Protein AF-A0ABD6EYK1-F1 (afdb_monomer_lite)

Structure (mmCIF, N/CA/C/O backbone):
data_AF-A0ABD6EYK1-F1
#
_entry.id   AF-A0ABD6EYK1-F1
#
loop_
_atom_site.group_PDB
_atom_site.id
_atom_site.type_symbol
_atom_site.label_atom_id
_atom_site.label_alt_id
_atom_site.label_comp_id
_atom_site.label_asym_id
_atom_site.label_entity_id
_atom_site.label_seq_id
_atom_site.pdbx_PDB_ins_code
_atom_site.Cartn_x
_atom_site.Cartn_y
_atom_site.Cartn_z
_atom_site.occupancy
_atom_site.B_iso_or_equiv
_atom_site.auth_seq_id
_atom_site.auth_comp_id
_atom_site.auth_asym_id
_atom_site.auth_atom_id
_atom_site.pdbx_PDB_model_num
ATOM 1 N N . THR A 1 1 ? -8.084 -4.862 21.072 1.00 65.44 1 THR A N 1
ATOM 2 C CA 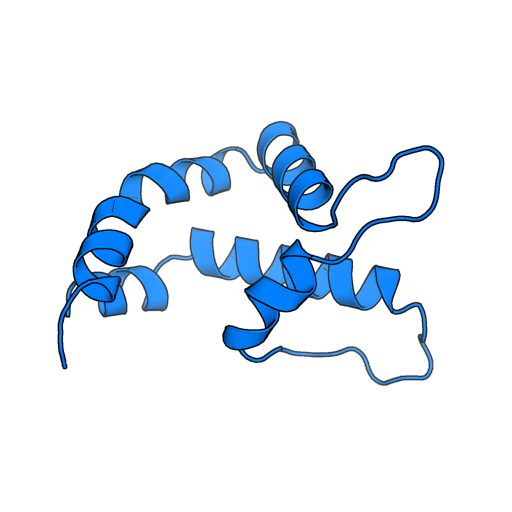. THR A 1 1 ? -9.212 -5.274 20.197 1.00 65.44 1 THR A CA 1
ATOM 3 C C . THR A 1 1 ? -9.635 -4.215 19.186 1.00 65.44 1 THR A C 1
ATOM 5 O O . THR A 1 1 ? -9.824 -4.583 18.036 1.00 65.44 1 THR A O 1
ATOM 8 N N . ASN A 1 2 ? -9.736 -2.924 19.531 1.00 85.19 2 ASN A N 1
ATOM 9 C CA . ASN A 1 2 ? -10.161 -1.883 18.569 1.00 85.19 2 ASN A CA 1
ATOM 10 C C . ASN A 1 2 ? -9.227 -1.723 17.353 1.00 85.19 2 ASN A C 1
ATOM 12 O O . ASN A 1 2 ? -9.717 -1.605 16.237 1.00 85.19 2 ASN A O 1
ATOM 16 N N . ALA A 1 3 ? -7.903 -1.804 17.539 1.00 87.81 3 ALA A N 1
ATOM 17 C CA . ALA A 1 3 ? -6.948 -1.764 16.424 1.00 87.81 3 ALA A CA 1
ATOM 18 C C . ALA A 1 3 ? -7.113 -2.953 15.460 1.00 87.81 3 ALA A C 1
ATOM 20 O O . ALA A 1 3 ? -7.140 -2.764 14.250 1.00 87.81 3 ALA A O 1
ATOM 21 N N . ALA A 1 4 ? -7.297 -4.167 15.992 1.00 89.00 4 ALA A N 1
ATOM 22 C CA . ALA A 1 4 ? -7.535 -5.358 15.178 1.00 89.00 4 ALA A CA 1
ATOM 23 C C . ALA A 1 4 ? -8.841 -5.249 14.374 1.00 89.00 4 ALA A C 1
ATOM 25 O O . ALA A 1 4 ? -8.850 -5.547 13.186 1.00 89.00 4 ALA A O 1
ATOM 26 N N . LYS A 1 5 ? -9.924 -4.753 14.995 1.00 92.25 5 LYS A N 1
ATOM 27 C CA . LYS A 1 5 ? -11.198 -4.497 14.300 1.00 92.25 5 LYS A CA 1
ATOM 28 C C . LYS A 1 5 ? -11.050 -3.458 13.188 1.00 92.25 5 LYS A C 1
ATOM 30 O O . LYS A 1 5 ? -11.605 -3.656 12.115 1.00 92.25 5 LYS A O 1
ATOM 35 N N . LEU A 1 6 ? -10.303 -2.377 13.430 1.00 91.12 6 LEU A N 1
ATOM 36 C CA . LEU A 1 6 ? -10.034 -1.367 12.407 1.00 91.12 6 LEU A CA 1
ATOM 37 C C . LEU A 1 6 ? -9.286 -1.976 11.218 1.00 91.12 6 LEU A C 1
ATOM 39 O O . LEU A 1 6 ? -9.733 -1.817 10.090 1.00 91.12 6 LEU A O 1
ATOM 43 N N . LEU A 1 7 ? -8.180 -2.684 11.465 1.00 91.06 7 LEU A N 1
ATOM 44 C CA . LEU A 1 7 ? -7.381 -3.284 10.393 1.00 91.06 7 LEU A CA 1
ATOM 45 C C . LEU A 1 7 ? -8.169 -4.340 9.611 1.00 91.06 7 LEU A C 1
ATOM 47 O O . LEU A 1 7 ? -8.068 -4.375 8.394 1.00 91.06 7 LEU A O 1
ATOM 51 N N . HIS A 1 8 ? -8.973 -5.161 10.290 1.00 93.19 8 HIS A N 1
ATOM 52 C CA . HIS A 1 8 ? -9.753 -6.220 9.647 1.00 93.19 8 HIS A CA 1
ATOM 53 C C . HIS A 1 8 ? -10.921 -5.697 8.799 1.00 93.19 8 HIS A C 1
ATOM 55 O O . HIS A 1 8 ? -11.275 -6.319 7.805 1.00 93.19 8 HIS A O 1
ATOM 61 N N . ASN A 1 9 ? -11.531 -4.572 9.184 1.00 93.06 9 ASN A N 1
ATOM 62 C CA . ASN A 1 9 ? -12.739 -4.062 8.527 1.00 93.06 9 ASN A CA 1
ATOM 63 C C . ASN A 1 9 ? -12.484 -2.851 7.617 1.00 93.06 9 ASN A C 1
ATOM 65 O O . ASN A 1 9 ? -13.400 -2.397 6.934 1.00 93.06 9 ASN A O 1
ATOM 69 N N . SER A 1 10 ? -11.276 -2.283 7.619 1.00 93.31 10 SER A N 1
ATOM 70 C CA . SER A 1 10 ? -10.978 -1.091 6.827 1.00 93.31 10 SER A CA 1
ATOM 71 C C . SER A 1 10 ? -10.786 -1.447 5.355 1.00 93.31 10 SER A C 1
ATOM 73 O O . SER A 1 10 ? -9.743 -1.953 4.943 1.00 93.31 10 SER A O 1
ATOM 75 N N . SER A 1 11 ? -11.778 -1.098 4.534 1.00 93.38 11 SER A N 1
ATOM 76 C CA . SER A 1 11 ? -11.663 -1.167 3.073 1.00 93.38 11 SER A CA 1
ATOM 77 C C . SER A 1 11 ? -10.494 -0.328 2.555 1.00 93.38 11 SER A C 1
ATOM 79 O O . SER A 1 11 ? -9.790 -0.752 1.645 1.00 93.38 11 SER A O 1
ATOM 81 N N . GLN A 1 12 ? -10.234 0.829 3.172 1.00 93.75 12 GLN A N 1
ATOM 82 C CA . GLN A 1 12 ? -9.112 1.694 2.810 1.00 93.75 12 GLN A CA 1
ATOM 83 C C . GLN A 1 12 ? -7.774 0.977 3.009 1.00 93.75 12 GLN A C 1
ATOM 85 O O . GLN A 1 12 ? -6.939 0.978 2.109 1.00 93.75 12 GLN A O 1
ATOM 90 N N . PHE A 1 13 ? -7.590 0.316 4.157 1.00 92.44 13 PHE A N 1
ATOM 91 C CA . PHE A 1 13 ? -6.390 -0.471 4.421 1.00 92.44 13 PHE A CA 1
ATOM 92 C C . PHE A 1 13 ? -6.226 -1.603 3.404 1.00 92.44 13 PHE A C 1
ATOM 94 O O . PHE A 1 13 ? -5.154 -1.754 2.824 1.00 92.44 13 PHE A O 1
ATOM 101 N N . HIS A 1 14 ? -7.294 -2.349 3.118 1.00 93.94 14 HIS A N 1
ATOM 102 C CA . HIS A 1 14 ? -7.254 -3.424 2.126 1.00 93.94 14 HIS A CA 1
ATOM 103 C C . HIS A 1 14 ? -6.900 -2.923 0.719 1.00 93.94 14 HIS A C 1
ATOM 105 O O . HIS A 1 14 ? -6.077 -3.538 0.044 1.00 93.94 14 HIS A O 1
ATOM 111 N N . HIS A 1 15 ? -7.445 -1.782 0.289 1.00 94.44 15 HIS A N 1
ATOM 112 C CA . HIS A 1 15 ? -7.093 -1.180 -0.999 1.00 94.44 15 HIS A CA 1
ATOM 113 C C . HIS A 1 15 ? -5.634 -0.709 -1.046 1.00 94.44 15 HIS A C 1
ATOM 115 O O . HIS A 1 15 ? -4.979 -0.875 -2.073 1.00 94.44 15 HIS A O 1
ATOM 121 N N . ILE A 1 16 ? -5.094 -0.180 0.059 1.00 92.69 16 ILE A N 1
ATOM 122 C CA . ILE A 1 16 ? -3.665 0.159 0.161 1.00 92.69 16 ILE A CA 1
ATOM 123 C C . ILE A 1 16 ? -2.802 -1.102 -0.005 1.00 92.69 16 ILE A C 1
ATOM 125 O O . ILE A 1 16 ? -1.843 -1.088 -0.777 1.00 92.69 16 ILE A O 1
ATOM 129 N N . LEU A 1 17 ? -3.160 -2.212 0.653 1.00 92.69 17 LEU A N 1
ATOM 130 C CA . LEU A 1 17 ? -2.454 -3.490 0.489 1.00 92.69 17 LEU A CA 1
ATOM 131 C C . LEU A 1 17 ? -2.540 -4.015 -0.950 1.00 92.69 17 LEU A C 1
ATOM 133 O O . LEU A 1 17 ? -1.557 -4.526 -1.481 1.00 92.69 17 LEU A O 1
ATOM 137 N N . GLN A 1 18 ? -3.692 -3.862 -1.603 1.00 92.31 18 GLN A N 1
ATOM 138 C CA . GLN A 1 18 ? -3.881 -4.289 -2.987 1.00 92.31 18 GLN A CA 1
ATOM 139 C C . GLN A 1 18 ? -3.084 -3.430 -3.979 1.00 92.31 18 GLN A C 1
ATOM 141 O O . GLN A 1 18 ? -2.528 -3.968 -4.937 1.00 92.31 18 GLN A O 1
ATOM 146 N N . LEU A 1 19 ? -2.965 -2.121 -3.734 1.00 92.38 19 LEU A 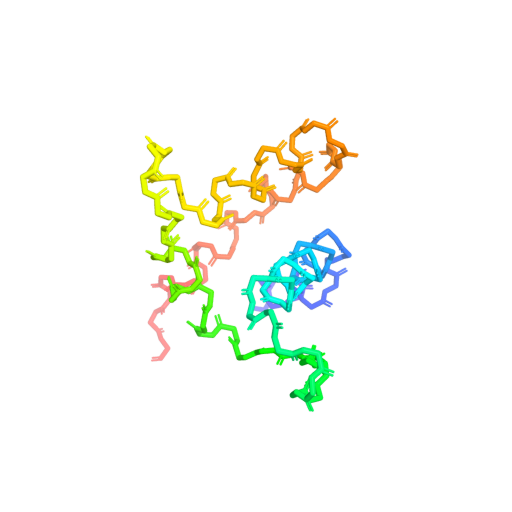N 1
ATOM 147 C CA . LEU A 1 19 ? -2.081 -1.234 -4.496 1.00 92.38 19 LEU A CA 1
ATOM 148 C C . LEU A 1 19 ? -0.619 -1.666 -4.356 1.00 92.38 19 LEU A C 1
ATOM 150 O O . LEU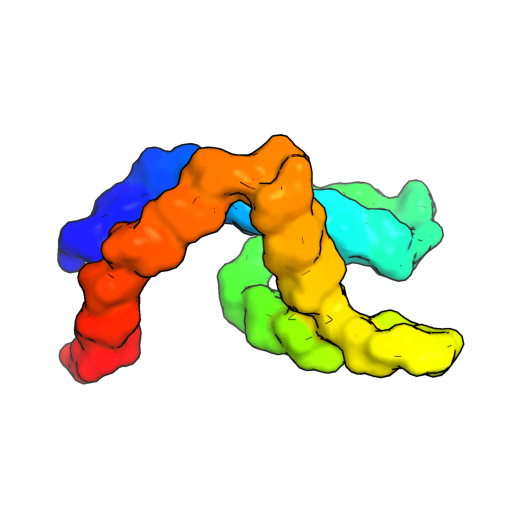 A 1 19 ? 0.062 -1.820 -5.365 1.00 92.38 19 LEU A O 1
ATOM 154 N N . LEU A 1 20 ? -0.164 -1.941 -3.130 1.00 91.69 20 LEU A N 1
ATOM 155 C CA . LEU A 1 20 ? 1.189 -2.447 -2.879 1.00 91.69 20 LEU A CA 1
ATOM 156 C C . LEU A 1 20 ? 1.447 -3.774 -3.600 1.00 91.69 20 LEU A C 1
ATOM 158 O O . LEU A 1 20 ? 2.469 -3.911 -4.267 1.00 91.69 20 LEU A O 1
ATOM 162 N N . LEU A 1 21 ? 0.504 -4.722 -3.537 1.00 91.25 21 LEU A N 1
ATOM 163 C CA . LEU A 1 21 ? 0.601 -5.994 -4.258 1.00 91.25 21 LEU A CA 1
ATOM 164 C C . LEU A 1 21 ? 0.679 -5.790 -5.775 1.00 91.25 21 LEU A C 1
ATOM 166 O O . LEU A 1 21 ? 1.471 -6.443 -6.451 1.00 91.25 21 LEU A O 1
ATOM 170 N N . THR A 1 22 ? -0.135 -4.880 -6.309 1.00 90.12 22 THR A N 1
ATOM 171 C CA . THR A 1 22 ? -0.170 -4.574 -7.744 1.00 90.12 22 THR A CA 1
ATOM 172 C C . THR A 1 22 ? 1.154 -3.968 -8.200 1.00 90.12 22 THR A C 1
ATOM 174 O O . THR A 1 22 ? 1.727 -4.425 -9.187 1.00 90.12 22 THR A O 1
ATOM 177 N N . CYS A 1 23 ? 1.680 -2.985 -7.465 1.00 89.44 23 CYS A N 1
ATOM 178 C CA . CYS A 1 23 ? 2.974 -2.388 -7.777 1.00 89.44 23 CYS A CA 1
ATOM 179 C C . CYS A 1 23 ? 4.121 -3.394 -7.613 1.00 89.44 23 CYS A C 1
ATOM 181 O O . CYS A 1 23 ? 5.004 -3.435 -8.463 1.00 89.44 23 CYS A O 1
ATOM 183 N N . GLY A 1 24 ? 4.086 -4.236 -6.576 1.00 88.50 24 GLY A N 1
ATOM 184 C CA . GLY A 1 24 ? 5.061 -5.306 -6.370 1.00 88.50 24 GLY A CA 1
ATOM 185 C C . GLY A 1 24 ? 5.100 -6.283 -7.546 1.00 88.50 24 GLY A C 1
ATOM 186 O O . GLY A 1 24 ? 6.157 -6.475 -8.135 1.00 88.50 24 GLY A O 1
ATOM 187 N N . ASN A 1 25 ? 3.943 -6.814 -7.958 1.00 87.94 25 ASN A N 1
ATOM 188 C CA . ASN A 1 25 ? 3.838 -7.691 -9.131 1.00 87.94 25 ASN A CA 1
ATOM 189 C C . ASN A 1 25 ? 4.348 -7.020 -10.417 1.00 87.94 25 ASN A C 1
ATOM 191 O O . ASN A 1 25 ? 5.015 -7.669 -11.218 1.00 87.94 25 ASN A O 1
ATOM 195 N N . LEU A 1 26 ? 4.060 -5.727 -10.615 1.00 86.88 26 LEU A N 1
ATOM 196 C CA . LEU A 1 26 ? 4.539 -4.984 -11.783 1.00 86.88 26 LEU A CA 1
ATOM 197 C C . LEU A 1 26 ? 6.071 -4.870 -11.802 1.00 86.88 26 LEU A C 1
ATOM 199 O O . LEU A 1 26 ? 6.686 -5.053 -12.848 1.00 86.88 26 LEU A O 1
ATOM 203 N N . ILE A 1 27 ? 6.681 -4.568 -10.653 1.00 85.56 27 ILE A N 1
ATOM 204 C CA . ILE A 1 27 ? 8.135 -4.390 -10.515 1.00 85.56 27 ILE A CA 1
ATOM 205 C C . ILE A 1 27 ? 8.870 -5.716 -10.633 1.00 85.56 27 ILE A C 1
ATOM 207 O O . ILE A 1 27 ? 9.931 -5.771 -11.249 1.00 85.56 27 ILE A O 1
ATOM 211 N N . SER A 1 28 ? 8.313 -6.783 -10.056 1.00 81.69 28 SER A N 1
ATOM 212 C CA . SER A 1 28 ? 8.914 -8.111 -10.123 1.00 81.69 28 SER A CA 1
ATOM 213 C C . SER A 1 28 ? 9.050 -8.618 -11.559 1.00 81.69 28 SER A C 1
ATOM 215 O O . SER A 1 28 ? 9.902 -9.468 -11.789 1.00 81.69 28 SER A O 1
ATOM 217 N N . GLY A 1 29 ? 8.276 -8.081 -12.516 1.00 68.12 29 GLY A N 1
ATOM 218 C CA . GLY A 1 29 ? 8.531 -8.165 -13.962 1.00 68.12 29 GLY A CA 1
ATOM 219 C C . GLY A 1 29 ? 8.477 -9.565 -14.579 1.00 68.12 29 GLY A C 1
ATOM 220 O O . GLY A 1 29 ? 8.518 -9.701 -15.801 1.00 68.12 29 GLY A O 1
ATOM 221 N N . ASP A 1 30 ? 8.366 -10.605 -13.761 1.00 62.34 30 ASP A N 1
ATOM 222 C CA . ASP A 1 30 ? 8.343 -11.986 -14.194 1.00 62.34 30 ASP A CA 1
ATOM 223 C C . ASP A 1 30 ? 6.895 -12.431 -14.396 1.00 62.34 30 ASP A C 1
ATOM 225 O O . ASP A 1 30 ? 6.241 -12.951 -13.497 1.00 62.34 30 ASP A O 1
ATOM 229 N N . PHE A 1 31 ? 6.378 -12.200 -15.602 1.00 55.94 31 PHE A N 1
ATOM 230 C CA . PHE A 1 31 ? 5.057 -12.679 -16.014 1.00 55.94 31 PHE A CA 1
ATOM 231 C C . PHE A 1 31 ? 4.996 -14.214 -16.160 1.00 55.94 31 PHE A C 1
ATOM 233 O O . PHE A 1 31 ? 3.901 -14.753 -16.330 1.00 55.94 31 PHE A O 1
ATOM 240 N N . ASN A 1 32 ? 6.141 -14.915 -16.095 1.00 61.84 32 ASN A N 1
ATOM 241 C CA . ASN A 1 32 ? 6.195 -16.379 -16.033 1.00 61.84 32 ASN A CA 1
ATOM 242 C C . ASN A 1 32 ? 6.129 -16.889 -14.586 1.00 61.84 32 ASN A C 1
ATOM 244 O O . ASN A 1 32 ? 5.617 -17.987 -14.347 1.00 61.84 32 ASN A O 1
ATOM 248 N N . ALA A 1 33 ? 6.595 -16.100 -13.613 1.00 61.50 33 AL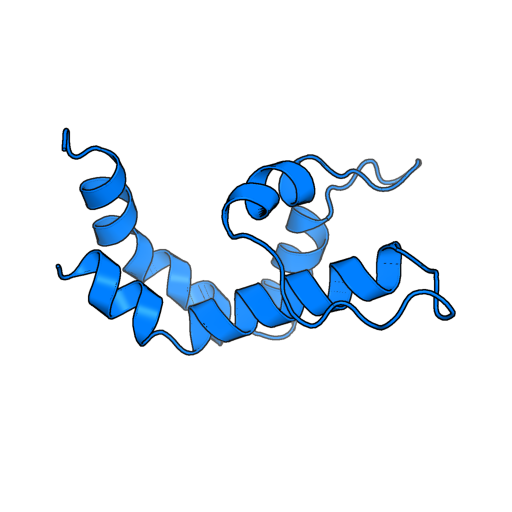A A N 1
ATOM 249 C CA . ALA A 1 33 ? 6.268 -16.318 -12.215 1.00 61.50 33 ALA A CA 1
ATOM 250 C C . ALA A 1 33 ? 4.769 -16.055 -12.024 1.00 61.50 33 ALA A C 1
ATOM 252 O O . ALA A 1 33 ? 4.221 -15.031 -12.429 1.00 61.50 33 ALA A O 1
ATOM 253 N N . GLN A 1 34 ? 4.064 -17.018 -11.436 1.00 69.75 34 GLN A N 1
ATOM 254 C CA . GLN A 1 34 ? 2.638 -16.867 -11.169 1.00 69.75 34 GLN A CA 1
ATOM 255 C C . GLN A 1 34 ? 2.388 -15.576 -10.381 1.00 69.75 34 GLN A C 1
ATOM 257 O O . GLN A 1 34 ? 3.041 -15.332 -9.368 1.00 69.75 34 GLN A O 1
ATOM 262 N N . MET A 1 35 ? 1.421 -14.780 -10.842 1.00 80.75 35 MET A N 1
ATOM 263 C CA . MET A 1 35 ? 1.022 -13.530 -10.196 1.00 80.75 35 MET A CA 1
ATOM 264 C C . MET A 1 35 ? 0.837 -13.739 -8.690 1.00 80.75 35 MET A C 1
ATOM 266 O O . MET A 1 35 ? 0.021 -14.565 -8.262 1.00 80.75 35 MET A O 1
ATOM 270 N N . VAL A 1 36 ? 1.587 -12.986 -7.885 1.00 86.19 36 VAL A N 1
ATOM 271 C CA . VAL A 1 36 ? 1.524 -13.089 -6.429 1.00 86.19 36 VAL A CA 1
ATOM 272 C C . VAL A 1 36 ? 0.147 -12.608 -5.981 1.00 86.19 36 VAL A C 1
ATOM 274 O O . VAL A 1 36 ? -0.257 -11.482 -6.272 1.00 86.19 36 VAL A O 1
ATOM 277 N N . LYS A 1 37 ? -0.591 -13.472 -5.277 1.00 88.75 37 LYS A N 1
ATOM 278 C CA . LYS A 1 37 ? -1.966 -13.193 -4.814 1.00 88.75 37 LYS A CA 1
ATOM 279 C C . LYS A 1 37 ? -2.028 -12.581 -3.414 1.00 88.75 37 LYS A C 1
ATOM 281 O O . LYS A 1 37 ? -3.100 -12.203 -2.955 1.00 88.75 37 LYS A O 1
ATOM 286 N N . GLY A 1 38 ? -0.893 -12.503 -2.728 1.00 90.75 38 GLY A N 1
ATOM 287 C CA . GLY A 1 38 ? -0.777 -11.926 -1.397 1.00 90.75 38 GLY A CA 1
ATOM 288 C C . GLY A 1 38 ? 0.648 -12.018 -0.870 1.00 90.75 38 GLY A C 1
ATOM 289 O O . GLY A 1 38 ? 1.459 -12.795 -1.366 1.00 90.75 38 GLY A O 1
ATOM 290 N N . PHE A 1 39 ? 0.942 -11.224 0.150 1.00 90.31 39 PHE A N 1
ATOM 291 C CA . PHE A 1 39 ? 2.241 -11.179 0.810 1.00 90.31 39 PHE A CA 1
ATOM 292 C C . PHE A 1 39 ? 2.050 -11.180 2.326 1.00 90.31 39 PHE A C 1
ATOM 294 O O . PHE A 1 39 ? 0.978 -10.853 2.840 1.00 90.31 39 PHE A O 1
ATOM 301 N N . ARG A 1 40 ? 3.095 -11.562 3.062 1.00 91.56 40 ARG A N 1
ATOM 302 C CA . ARG A 1 40 ? 3.087 -11.466 4.524 1.00 91.56 40 ARG A CA 1
ATOM 303 C C . ARG A 1 40 ? 3.176 -9.998 4.921 1.00 91.56 40 ARG A C 1
ATOM 305 O O . ARG A 1 40 ? 4.044 -9.296 4.422 1.00 91.56 40 ARG A O 1
ATOM 312 N N . THR A 1 41 ? 2.361 -9.547 5.872 1.00 88.50 41 THR A N 1
ATOM 313 C CA . THR A 1 41 ? 2.369 -8.148 6.347 1.00 88.50 41 THR A CA 1
ATOM 314 C C . THR A 1 41 ? 3.752 -7.679 6.818 1.00 88.50 41 THR A C 1
ATOM 316 O O . THR A 1 41 ? 4.071 -6.502 6.701 1.00 88.50 41 THR A O 1
ATOM 319 N N . SER A 1 42 ? 4.605 -8.592 7.296 1.00 89.69 42 SER A N 1
ATOM 320 C CA . SER A 1 42 ? 6.001 -8.298 7.651 1.00 89.69 42 SER A CA 1
ATOM 321 C C . SER A 1 42 ? 6.831 -7.756 6.479 1.00 89.69 42 SER A C 1
ATOM 323 O O . SER A 1 42 ? 7.704 -6.924 6.698 1.00 89.69 42 SER A O 1
ATOM 325 N N . SER A 1 43 ? 6.524 -8.155 5.242 1.00 89.69 43 SER A N 1
ATOM 326 C CA . SER A 1 43 ? 7.231 -7.707 4.034 1.00 89.69 43 SER A CA 1
ATOM 327 C C . SER A 1 43 ? 6.922 -6.260 3.643 1.00 89.69 43 SER A C 1
ATOM 329 O O . SER A 1 43 ? 7.564 -5.732 2.745 1.00 89.69 43 SER A O 1
ATOM 331 N N . ILE A 1 44 ? 5.986 -5.574 4.317 1.00 88.62 44 ILE A N 1
ATOM 332 C CA . ILE A 1 44 ? 5.748 -4.137 4.088 1.00 88.62 44 ILE A CA 1
ATOM 333 C C . ILE A 1 44 ? 7.024 -3.325 4.352 1.00 88.62 44 ILE A C 1
ATOM 335 O O . ILE A 1 44 ? 7.285 -2.363 3.636 1.00 88.62 44 ILE A O 1
ATOM 339 N N . MET A 1 45 ? 7.832 -3.724 5.340 1.00 88.50 45 MET A N 1
ATOM 340 C CA . MET A 1 45 ? 9.100 -3.050 5.638 1.00 88.50 45 MET A CA 1
ATOM 341 C C . MET A 1 45 ? 10.108 -3.222 4.497 1.00 88.50 45 MET A C 1
ATOM 343 O O . MET A 1 45 ? 10.655 -2.237 4.017 1.00 88.50 45 MET A O 1
ATOM 347 N N . GLU A 1 46 ? 10.262 -4.445 3.988 1.00 87.56 46 GLU A N 1
ATOM 348 C CA . GLU A 1 46 ? 11.125 -4.749 2.836 1.00 87.56 46 GLU A CA 1
ATOM 349 C C . GLU A 1 46 ? 10.672 -3.974 1.582 1.00 87.56 46 GLU A C 1
ATOM 351 O O . GLU A 1 46 ? 11.484 -3.415 0.848 1.00 87.56 46 GLU A O 1
ATOM 356 N N . MET A 1 47 ? 9.357 -3.871 1.358 1.00 85.31 47 MET A N 1
ATOM 357 C CA . MET A 1 47 ? 8.785 -3.078 0.263 1.00 85.31 47 MET A CA 1
ATOM 358 C C . MET A 1 47 ? 9.042 -1.574 0.424 1.00 85.31 47 MET A C 1
ATOM 360 O O . MET A 1 47 ? 9.202 -0.879 -0.575 1.00 85.31 47 MET A O 1
ATOM 364 N N . ALA A 1 48 ? 9.075 -1.058 1.655 1.00 84.88 48 ALA A N 1
ATOM 365 C CA . ALA A 1 48 ? 9.397 0.342 1.924 1.00 84.88 48 ALA A CA 1
ATOM 366 C C . ALA A 1 48 ? 10.887 0.654 1.702 1.00 84.88 48 ALA A C 1
ATOM 368 O O . ALA A 1 48 ? 11.227 1.777 1.334 1.00 84.88 48 ALA A O 1
ATOM 369 N N . GLU A 1 49 ? 11.765 -0.333 1.885 1.00 88.94 49 GLU A N 1
ATOM 370 C CA . GLU A 1 49 ? 13.207 -0.215 1.639 1.00 88.94 49 GLU A CA 1
ATOM 371 C C . GLU A 1 49 ? 13.571 -0.303 0.151 1.00 88.94 49 GLU A C 1
ATOM 373 O O . GLU A 1 49 ? 14.627 0.190 -0.256 1.00 88.94 49 GLU A O 1
ATOM 378 N N . PHE A 1 50 ? 12.701 -0.888 -0.679 1.00 89.69 50 PHE A N 1
ATOM 379 C CA . PHE A 1 50 ? 12.918 -0.957 -2.119 1.00 89.69 50 PHE A CA 1
ATOM 380 C C . PHE A 1 50 ? 13.013 0.444 -2.731 1.00 89.69 50 PHE A C 1
ATOM 382 O O . PHE A 1 50 ? 12.066 1.234 -2.653 1.00 89.69 50 PHE A O 1
ATOM 389 N N . LYS A 1 51 ? 14.126 0.713 -3.422 1.00 90.44 51 LYS A N 1
ATOM 390 C CA . LYS A 1 51 ? 14.355 1.929 -4.207 1.00 90.44 51 LY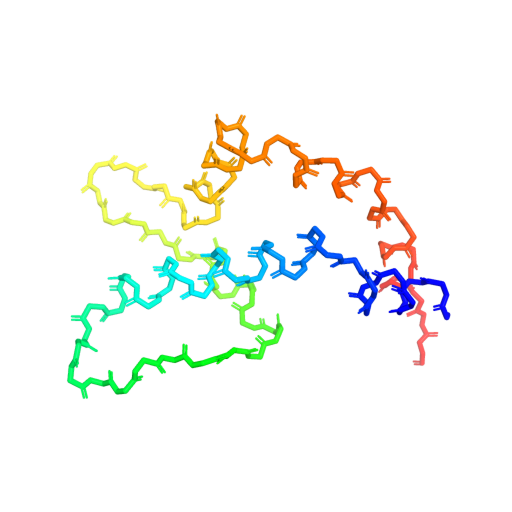S A CA 1
ATOM 391 C C . LYS A 1 51 ? 14.460 1.608 -5.688 1.00 90.44 51 LYS A C 1
ATOM 393 O O . LYS A 1 51 ? 15.142 0.665 -6.086 1.00 90.44 51 LYS A O 1
ATOM 398 N N . PHE A 1 52 ? 13.827 2.440 -6.505 1.00 87.81 52 PHE A N 1
ATOM 399 C CA . PHE A 1 52 ? 14.028 2.403 -7.944 1.00 87.81 52 PHE A CA 1
ATOM 400 C C . PHE A 1 52 ? 15.463 2.816 -8.294 1.00 87.81 52 PHE A C 1
ATOM 402 O O . PHE A 1 52 ? 16.044 3.666 -7.608 1.00 87.81 52 PHE A O 1
ATOM 409 N N . PRO A 1 53 ? 16.030 2.250 -9.373 1.00 86.94 53 PRO A N 1
ATOM 410 C CA . PRO A 1 53 ? 17.358 2.622 -9.829 1.00 86.94 53 PRO A CA 1
ATOM 411 C C . PRO A 1 53 ? 17.431 4.117 -10.210 1.00 86.94 53 PRO A C 1
ATOM 413 O O . PRO A 1 53 ? 16.399 4.768 -10.432 1.00 86.94 53 PRO A O 1
ATOM 416 N N . PRO A 1 54 ? 18.649 4.682 -10.288 1.00 84.88 54 PRO A N 1
ATOM 417 C CA . PRO A 1 54 ? 18.872 6.068 -10.690 1.00 84.88 54 PRO A CA 1
ATOM 418 C C . PRO A 1 54 ? 18.155 6.437 -12.002 1.00 84.88 54 PRO A C 1
ATOM 420 O O . PRO A 1 54 ? 17.998 5.580 -12.875 1.00 84.88 54 PRO A O 1
ATOM 423 N N . PRO A 1 55 ? 17.729 7.706 -12.172 1.00 82.31 55 PRO A N 1
ATOM 424 C CA . PRO A 1 55 ? 18.115 8.889 -11.385 1.00 82.31 55 PRO A CA 1
ATOM 425 C C . PRO A 1 55 ? 17.175 9.249 -10.221 1.00 82.31 55 PRO A C 1
ATOM 427 O O . PRO A 1 55 ? 17.437 10.217 -9.517 1.00 82.31 55 PRO A O 1
ATOM 430 N N . SER A 1 56 ? 16.059 8.538 -10.031 1.00 75.88 56 SER A N 1
ATOM 431 C CA . SER A 1 56 ? 15.004 9.008 -9.117 1.00 75.88 56 SER A CA 1
ATOM 432 C C . SER A 1 56 ? 15.240 8.687 -7.636 1.00 75.88 56 SER A C 1
ATOM 434 O O . SER A 1 56 ? 14.584 9.311 -6.803 1.00 75.88 56 SER A O 1
ATOM 436 N N . GLU A 1 57 ? 16.090 7.690 -7.324 1.00 78.94 57 GLU A N 1
ATOM 437 C CA . GLU A 1 57 ? 16.309 7.066 -5.993 1.00 78.94 57 GLU A CA 1
ATOM 438 C C . GLU A 1 57 ? 15.041 6.901 -5.131 1.00 78.94 57 GLU A C 1
ATOM 440 O O . GLU A 1 57 ? 15.095 6.804 -3.903 1.00 78.94 57 GLU A O 1
ATOM 445 N N . THR A 1 58 ? 13.870 6.884 -5.766 1.00 88.06 58 THR A N 1
ATOM 446 C CA . THR A 1 58 ? 12.601 6.980 -5.063 1.00 88.06 58 THR A CA 1
ATOM 447 C C . THR A 1 58 ? 12.215 5.604 -4.548 1.00 88.06 58 THR A C 1
ATOM 449 O O . THR A 1 58 ? 12.451 4.607 -5.232 1.00 88.06 58 THR A O 1
ATOM 452 N N . SER A 1 59 ? 11.608 5.524 -3.366 1.00 89.62 59 SER A N 1
ATOM 453 C CA . SER A 1 59 ? 11.129 4.241 -2.862 1.00 89.62 59 SER A CA 1
ATOM 454 C C . SER A 1 59 ? 9.823 3.806 -3.537 1.00 89.62 59 SER A C 1
ATOM 456 O O . SER A 1 59 ? 9.062 4.624 -4.069 1.00 89.62 59 SER A O 1
ATOM 458 N N . LEU A 1 60 ? 9.519 2.508 -3.487 1.00 88.06 60 LEU A N 1
ATOM 459 C CA . LEU A 1 60 ? 8.204 1.997 -3.888 1.00 88.06 60 LEU A CA 1
ATOM 460 C C . LEU A 1 60 ? 7.081 2.678 -3.100 1.00 88.06 60 LEU A C 1
ATOM 462 O O . LEU A 1 60 ? 6.059 3.065 -3.673 1.00 88.06 60 LEU A O 1
ATOM 466 N N . ILE A 1 61 ? 7.285 2.869 -1.796 1.00 89.31 61 ILE A N 1
ATOM 467 C CA . ILE A 1 61 ? 6.261 3.454 -0.937 1.00 89.31 61 ILE A CA 1
ATOM 468 C C . ILE A 1 61 ? 6.009 4.931 -1.256 1.00 89.31 61 ILE A C 1
ATOM 470 O O . ILE A 1 61 ? 4.858 5.359 -1.229 1.00 89.31 61 ILE A O 1
ATOM 474 N N . ASP A 1 62 ? 7.028 5.683 -1.682 1.00 89.31 62 ASP A N 1
ATOM 475 C CA . ASP A 1 62 ? 6.861 7.061 -2.161 1.00 89.31 62 ASP A CA 1
ATOM 476 C C . ASP A 1 62 ? 6.019 7.120 -3.442 1.00 89.31 62 ASP A C 1
ATOM 478 O O . ASP A 1 62 ? 5.157 7.989 -3.595 1.00 89.31 62 ASP A O 1
ATOM 482 N N . VAL A 1 63 ? 6.242 6.192 -4.380 1.00 88.44 63 VAL A N 1
ATOM 483 C CA . VAL A 1 63 ? 5.435 6.102 -5.607 1.00 88.44 63 VAL A CA 1
ATOM 484 C C . VAL A 1 63 ? 3.978 5.799 -5.266 1.00 88.44 63 VAL A C 1
ATOM 486 O O . VAL A 1 63 ? 3.081 6.475 -5.773 1.00 88.44 63 VAL A O 1
ATOM 489 N N . VAL A 1 64 ? 3.743 4.836 -4.374 1.00 90.00 64 VAL A N 1
ATOM 490 C CA . VAL A 1 64 ? 2.397 4.457 -3.924 1.00 90.00 64 VAL A CA 1
ATOM 491 C C . VAL A 1 64 ? 1.721 5.618 -3.193 1.00 90.00 64 VAL A C 1
ATOM 493 O O . VAL A 1 64 ? 0.570 5.933 -3.488 1.00 90.00 64 VAL A O 1
ATOM 496 N N . ALA A 1 65 ? 2.433 6.319 -2.309 1.00 89.94 65 ALA A N 1
ATOM 497 C CA . ALA A 1 65 ? 1.913 7.489 -1.606 1.00 89.94 65 ALA A CA 1
ATOM 498 C C . ALA A 1 65 ? 1.525 8.617 -2.576 1.00 89.94 65 ALA A C 1
ATOM 500 O O . ALA A 1 65 ? 0.444 9.198 -2.456 1.00 89.94 65 ALA A O 1
ATOM 501 N N . ARG A 1 66 ? 2.355 8.897 -3.592 1.00 90.19 66 ARG A N 1
ATOM 502 C CA . ARG A 1 66 ? 2.019 9.867 -4.649 1.00 90.19 66 ARG A CA 1
ATOM 503 C C . ARG A 1 66 ? 0.798 9.436 -5.457 1.00 90.19 66 ARG A C 1
ATOM 505 O O . ARG A 1 66 ? -0.052 10.275 -5.748 1.00 90.19 66 ARG A O 1
ATOM 512 N N . ALA A 1 67 ? 0.687 8.153 -5.797 1.00 90.12 67 ALA A N 1
ATOM 513 C CA . ALA A 1 67 ? -0.474 7.622 -6.505 1.00 90.12 67 ALA A CA 1
ATOM 514 C C . ALA A 1 67 ? -1.756 7.754 -5.667 1.00 90.12 67 ALA A C 1
ATOM 516 O O . ALA A 1 67 ? -2.774 8.206 -6.186 1.00 90.12 67 ALA A O 1
ATOM 517 N N . ILE A 1 68 ? -1.693 7.445 -4.369 1.00 92.50 68 ILE A N 1
ATOM 518 C CA . ILE A 1 68 ? -2.808 7.621 -3.430 1.00 92.50 68 ILE A CA 1
ATOM 519 C C . ILE A 1 68 ? -3.243 9.086 -3.372 1.00 92.50 68 ILE A C 1
ATOM 521 O O . ILE A 1 68 ? -4.411 9.384 -3.607 1.00 92.50 68 ILE A O 1
ATOM 525 N N . ASN A 1 69 ? -2.309 10.011 -3.146 1.00 91.06 69 ASN A N 1
ATOM 526 C CA . ASN A 1 69 ? -2.631 11.435 -3.033 1.00 91.06 69 ASN A CA 1
ATOM 527 C C . ASN A 1 69 ? -3.200 12.026 -4.330 1.00 91.06 69 ASN A C 1
ATOM 529 O O . ASN A 1 69 ? -4.002 12.954 -4.282 1.00 91.06 69 ASN A O 1
ATOM 533 N N . LYS A 1 70 ? -2.799 11.493 -5.489 1.00 92.81 70 LYS A N 1
ATOM 534 C CA . LYS A 1 70 ? -3.242 11.986 -6.796 1.00 92.81 70 LYS A CA 1
ATOM 535 C C . LYS A 1 70 ? -4.556 11.363 -7.272 1.00 92.81 70 LYS A C 1
ATOM 537 O O . LYS A 1 70 ? -5.342 12.047 -7.921 1.00 92.81 70 LYS A O 1
ATOM 542 N N . HIS A 1 71 ? -4.778 10.078 -6.999 1.00 92.81 71 HIS A N 1
ATOM 543 C CA . HIS A 1 71 ? -5.853 9.299 -7.627 1.00 92.81 71 HIS A CA 1
ATOM 544 C C . HIS A 1 71 ? -6.830 8.658 -6.635 1.00 92.81 71 HIS A C 1
ATOM 546 O O . HIS A 1 71 ? -7.955 8.351 -7.017 1.00 92.81 71 HIS A O 1
ATOM 552 N N . PHE A 1 72 ? -6.438 8.472 -5.373 1.00 91.31 72 PHE A N 1
ATOM 553 C CA . PHE A 1 72 ? -7.208 7.723 -4.378 1.00 91.31 72 PHE A CA 1
ATOM 554 C C . PHE A 1 72 ? -7.276 8.468 -3.039 1.00 91.31 72 PHE A C 1
ATOM 556 O O . PHE A 1 72 ? -6.911 7.932 -1.992 1.00 91.31 72 PHE A O 1
ATOM 563 N N . ILE A 1 73 ? -7.753 9.715 -3.066 1.00 88.44 73 ILE A N 1
ATOM 564 C CA . ILE A 1 73 ? -7.758 10.637 -1.912 1.00 88.44 73 ILE A CA 1
ATOM 565 C C . ILE A 1 73 ? -8.454 10.025 -0.683 1.00 88.44 73 ILE A C 1
ATOM 567 O O . ILE A 1 73 ? -8.024 10.233 0.450 1.00 88.44 73 ILE A O 1
ATOM 571 N N . ASP A 1 74 ? -9.488 9.205 -0.882 1.00 89.50 74 ASP A N 1
ATOM 572 C CA . ASP A 1 74 ? -10.189 8.533 0.217 1.00 89.50 74 ASP A CA 1
ATOM 573 C C . ASP A 1 74 ? -9.322 7.533 0.992 1.00 89.50 74 ASP A C 1
ATOM 575 O O . ASP A 1 74 ? -9.599 7.267 2.164 1.00 89.50 74 ASP A O 1
ATOM 579 N N . LEU A 1 75 ? -8.257 7.004 0.379 1.00 91.19 75 LEU A N 1
ATOM 580 C CA . LEU A 1 75 ? -7.292 6.142 1.061 1.00 91.19 75 LEU A CA 1
ATOM 581 C C . LEU A 1 75 ? -6.361 6.949 1.972 1.00 91.19 75 LEU A C 1
ATOM 583 O O . LEU A 1 75 ? -5.953 6.439 3.012 1.00 91.19 75 LEU A O 1
ATOM 587 N N . ALA A 1 76 ? -6.078 8.217 1.649 1.00 86.75 76 ALA A N 1
ATOM 588 C CA . ALA A 1 76 ? -5.249 9.083 2.491 1.00 86.75 76 ALA A CA 1
ATOM 589 C C . ALA A 1 76 ? -5.882 9.317 3.877 1.00 86.75 76 ALA A C 1
ATOM 591 O O . ALA A 1 76 ? -5.176 9.373 4.884 1.00 86.75 76 ALA A O 1
ATOM 592 N N . LYS A 1 77 ? -7.220 9.328 3.951 1.00 86.25 77 LYS A N 1
ATOM 593 C CA . LYS A 1 77 ? -7.988 9.435 5.207 1.00 86.25 77 LYS A CA 1
ATOM 594 C C . LYS A 1 77 ? -7.753 8.262 6.164 1.00 86.25 77 LYS A C 1
ATOM 596 O O . LYS A 1 77 ? -8.040 8.371 7.352 1.00 86.25 77 LYS A O 1
ATOM 601 N N . PHE A 1 78 ? -7.220 7.129 5.691 1.00 87.81 78 PHE A N 1
ATOM 602 C CA . PHE A 1 78 ? -6.891 6.007 6.573 1.00 87.81 78 PHE A CA 1
ATOM 603 C C . PHE A 1 78 ? -5.868 6.401 7.647 1.00 87.81 78 PHE A C 1
ATOM 605 O O . PHE A 1 78 ? -5.963 5.922 8.776 1.00 87.81 78 PHE A O 1
ATOM 612 N N . VAL A 1 79 ? -4.938 7.311 7.324 1.00 84.44 79 VAL A N 1
ATOM 613 C CA . VAL A 1 79 ? -3.889 7.785 8.242 1.00 84.44 79 VAL A CA 1
ATOM 614 C C . VAL A 1 79 ? -4.483 8.350 9.532 1.00 84.44 79 VAL A C 1
ATOM 616 O O . VAL A 1 79 ? -3.974 8.055 10.613 1.00 84.44 79 VAL A O 1
ATOM 619 N N . GLU A 1 80 ? -5.604 9.064 9.451 1.00 83.88 80 GLU A N 1
ATOM 620 C CA . GLU A 1 80 ? -6.305 9.642 10.607 1.00 83.88 80 GLU A CA 1
ATOM 621 C C . GLU A 1 80 ? -6.758 8.569 11.612 1.00 83.88 80 GLU A C 1
ATOM 623 O O . GLU A 1 80 ? -6.773 8.792 12.822 1.00 83.88 80 GLU A O 1
ATOM 628 N N . ASN A 1 81 ? -7.041 7.357 11.130 1.00 82.06 81 ASN A N 1
ATOM 629 C CA . ASN A 1 81 ? -7.492 6.238 11.953 1.00 82.06 81 ASN A CA 1
ATOM 630 C C . ASN A 1 81 ? -6.330 5.404 12.529 1.00 82.06 81 ASN A C 1
ATOM 632 O O . ASN A 1 81 ? -6.541 4.550 13.391 1.00 82.06 81 ASN A O 1
ATOM 636 N N . THR A 1 82 ? -5.083 5.644 12.108 1.00 83.75 82 THR A N 1
ATOM 637 C CA . THR A 1 82 ? -3.924 4.817 12.506 1.00 83.75 82 THR A CA 1
ATOM 638 C C . THR A 1 82 ? -3.455 5.032 13.945 1.00 83.75 82 THR A C 1
ATOM 640 O O . THR A 1 82 ? -2.739 4.189 14.489 1.00 83.75 82 THR A O 1
ATOM 643 N N . THR A 1 83 ? -3.890 6.099 14.625 1.00 87.00 83 THR A N 1
ATOM 644 C CA . THR A 1 83 ? -3.453 6.403 15.999 1.00 87.00 83 THR A CA 1
ATOM 645 C C . THR A 1 83 ? -3.728 5.253 16.972 1.00 87.00 83 THR A C 1
ATOM 647 O O . THR A 1 83 ? -2.905 4.960 17.843 1.00 87.00 83 THR A O 1
ATOM 650 N N . ILE A 1 84 ? -4.861 4.556 16.825 1.00 86.88 84 ILE A N 1
ATOM 651 C CA . ILE A 1 84 ? -5.185 3.401 17.676 1.00 86.88 84 ILE A CA 1
ATOM 652 C C . ILE A 1 84 ? -4.287 2.190 17.387 1.00 86.88 84 ILE A C 1
ATOM 654 O O . ILE A 1 84 ? -4.020 1.405 18.296 1.00 86.88 84 ILE A O 1
ATOM 658 N N . VAL A 1 85 ? -3.790 2.059 16.154 1.00 87.25 85 VAL A N 1
ATOM 659 C CA . VAL A 1 85 ? -2.855 1.003 15.741 1.00 87.25 85 VAL A CA 1
ATOM 660 C C . VAL A 1 85 ? -1.477 1.269 16.339 1.00 87.25 85 VAL A C 1
ATOM 662 O O . VAL A 1 85 ? -0.901 0.372 16.948 1.00 87.25 85 VAL A O 1
ATOM 665 N N . VAL A 1 86 ? -0.997 2.516 16.281 1.00 87.94 86 VAL A N 1
ATOM 666 C CA . VAL A 1 86 ? 0.275 2.926 16.906 1.00 87.94 86 VAL A CA 1
ATOM 667 C C . VAL A 1 86 ? 0.259 2.668 18.412 1.00 87.94 86 VAL A C 1
ATOM 669 O O . VAL A 1 86 ? 1.220 2.132 18.961 1.00 87.94 86 VAL A O 1
ATOM 672 N N . LYS A 1 87 ? -0.843 3.012 19.092 1.00 87.69 87 LYS A N 1
ATOM 673 C CA . LYS A 1 87 ? -1.003 2.728 20.526 1.00 87.69 87 LYS A CA 1
ATOM 674 C C . LYS A 1 87 ? -0.961 1.226 20.814 1.00 87.69 87 LYS A C 1
ATOM 676 O O . LYS A 1 87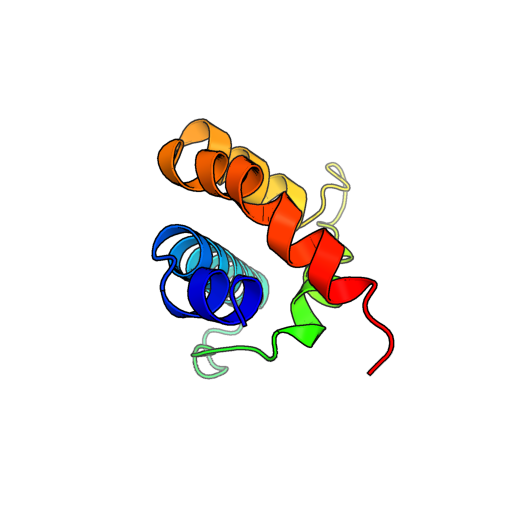 ? -0.278 0.817 21.746 1.00 87.69 87 LYS A O 1
ATOM 681 N N . ALA A 1 88 ? -1.650 0.414 20.011 1.00 88.12 88 ALA A N 1
ATOM 682 C CA . ALA A 1 88 ? -1.656 -1.038 20.175 1.00 88.12 88 ALA A CA 1
ATOM 683 C C . ALA A 1 88 ? -0.274 -1.669 19.932 1.00 88.12 88 ALA A C 1
ATOM 685 O O . ALA A 1 88 ? 0.114 -2.559 20.680 1.00 88.12 88 ALA A O 1
ATOM 686 N N . GLY A 1 89 ? 0.489 -1.178 18.950 1.00 85.62 89 GLY A N 1
ATOM 687 C CA . GLY A 1 89 ? 1.840 -1.669 18.651 1.00 85.62 89 GLY A CA 1
ATOM 688 C C . GLY A 1 89 ? 2.878 -1.390 19.745 1.00 85.62 89 GLY A C 1
ATOM 689 O O . GLY A 1 89 ? 3.922 -2.028 19.770 1.00 85.62 89 GLY A O 1
ATOM 690 N N . ARG A 1 90 ? 2.595 -0.461 20.669 1.00 87.62 90 ARG A N 1
ATOM 691 C CA . ARG A 1 90 ? 3.431 -0.186 21.854 1.00 87.62 90 ARG A CA 1
ATOM 692 C C . ARG A 1 90 ? 3.036 -1.013 23.079 1.00 87.62 90 ARG A C 1
ATOM 694 O O . ARG A 1 90 ? 3.696 -0.913 24.112 1.00 87.62 90 ARG A O 1
ATOM 701 N N . GLY A 1 91 ? 1.946 -1.775 22.995 1.00 79.00 91 GLY A N 1
ATOM 702 C CA . GLY A 1 91 ? 1.539 -2.679 24.062 1.00 79.00 91 GLY A CA 1
ATOM 703 C C . GLY A 1 91 ? 2.597 -3.759 24.270 1.00 79.00 91 GLY A C 1
ATOM 704 O O . GLY A 1 91 ? 3.062 -4.360 23.305 1.00 79.00 91 GLY A O 1
ATOM 705 N N . LYS A 1 92 ? 2.983 -4.000 25.525 1.00 60.06 92 LYS A N 1
ATOM 706 C CA . LYS A 1 92 ? 3.719 -5.214 25.886 1.00 60.06 92 LYS A CA 1
ATOM 707 C C . LYS A 1 92 ? 2.693 -6.341 25.997 1.00 60.06 92 LYS A C 1
ATOM 709 O O . LYS A 1 92 ? 1.755 -6.208 26.783 1.00 60.06 92 LYS A O 1
ATOM 714 N N . PHE A 1 93 ? 2.848 -7.370 25.173 1.00 55.62 93 PHE A N 1
ATOM 715 C CA . PHE A 1 93 ? 2.057 -8.598 25.212 1.00 55.62 93 PHE A CA 1
ATOM 716 C C . PHE A 1 93 ? 2.892 -9.712 25.830 1.00 55.62 93 PHE A C 1
ATOM 718 O O . PHE A 1 93 ? 4.117 -9.717 25.568 1.00 55.62 93 PHE A O 1
#

Sequence (93 aa):
TNAAKLLHNSSQFHHILQLLLTCGNLISGDFNAQMVKGFRTSSIMEMAEFKFPPPSETSLIDVVARAINKHFIDLAKFVENTTIVVKAGRGKF

Foldseek 3Di:
DVLVVCCVPPPLNVVLQVLLLVLVQVVVVPPVPPRDPHDDPVCVVVQQVDADDPDPRDGNVNVSVVCCVVPPVVSVCVVVVCPVVVVVVPDDD

Radius of gyration: 14.8 Å; chains: 1; bounding box: 32×29×42 Å

Secondary structure (DSSP, 8-state):
-HHHHHHHH-HHHHHHHHHHHHHHHHHH--SSSPPP----GGGHHHHHH-BPPTT---BHHHHHHHHHHHH-HHHHTHHHHTHHHHHHHT---

Organism: NCBI:txid75299

pLDDT: mean 86.01, std 8.62, range [55.62, 94.44]

InterPro domains:
  IPR015425 Formin, FH2 domain [PF02181] (2-89)
  IPR015425 Formin, FH2 domain [PS51444] (1-93)
  IPR042201 Formin, FH2 domain superfamily [G3DSA:1.20.58.2220] (1-93)